Protein AF-A0A1S8TJK6-F1 (afdb_monomer_lite)

Structure (mmCIF, N/CA/C/O backbone):
data_AF-A0A1S8TJK6-F1
#
_entry.id   AF-A0A1S8TJK6-F1
#
loop_
_atom_site.group_PDB
_atom_site.id
_atom_site.type_symbol
_atom_site.label_atom_id
_atom_site.label_alt_id
_atom_site.label_comp_id
_atom_site.label_asym_id
_atom_site.label_entity_id
_atom_site.label_seq_id
_atom_site.pdbx_PDB_ins_code
_atom_site.Cartn_x
_atom_site.Cartn_y
_atom_site.Cartn_z
_atom_site.occupancy
_atom_site.B_iso_or_equiv
_atom_site.auth_seq_id
_atom_site.auth_comp_id
_atom_site.auth_asym_id
_atom_site.auth_atom_id
_atom_site.pdbx_PDB_model_num
ATOM 1 N N . MET A 1 1 ? -8.066 15.787 16.763 1.00 76.31 1 MET A N 1
ATOM 2 C CA . MET A 1 1 ? -7.009 15.097 15.984 1.00 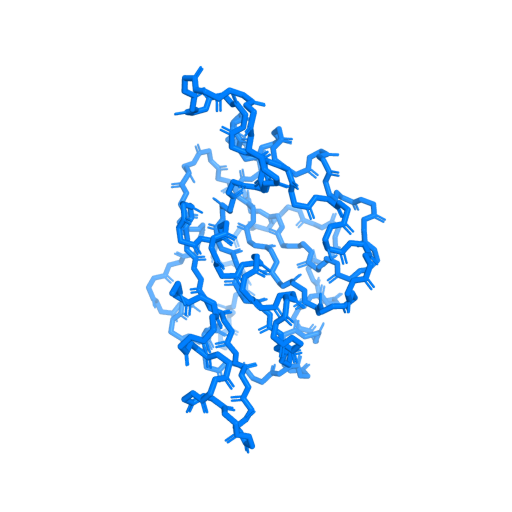76.31 1 MET A CA 1
ATOM 3 C C . MET A 1 1 ? -7.653 14.376 14.806 1.00 76.31 1 MET A C 1
ATOM 5 O O . MET A 1 1 ? -8.712 13.790 15.005 1.00 76.31 1 MET A O 1
ATOM 9 N N . ILE A 1 2 ? -7.039 14.413 13.617 1.00 88.25 2 ILE A N 1
ATOM 10 C CA . ILE A 1 2 ? -7.634 13.943 12.349 1.00 88.25 2 ILE A CA 1
ATOM 11 C C . ILE A 1 2 ? -8.166 12.500 12.397 1.00 88.25 2 ILE A C 1
ATOM 13 O O . ILE A 1 2 ? -9.262 12.249 11.921 1.00 88.25 2 ILE A O 1
ATOM 17 N N . LEU A 1 3 ? -7.467 11.569 13.057 1.00 89.62 3 LEU A N 1
ATOM 18 C CA . LEU A 1 3 ? -7.924 10.176 13.186 1.00 89.62 3 LEU A CA 1
ATOM 19 C C . LEU A 1 3 ? -9.251 10.043 13.944 1.00 89.62 3 LEU A C 1
ATOM 21 O O . LEU A 1 3 ? -10.089 9.234 13.563 1.00 89.62 3 LEU A O 1
ATOM 25 N N . LYS A 1 4 ? -9.451 10.839 15.005 1.00 92.88 4 LYS A N 1
ATOM 26 C CA . LYS A 1 4 ? -10.715 10.839 15.756 1.00 92.88 4 LYS A CA 1
ATOM 27 C C . LYS A 1 4 ? -11.848 11.361 14.876 1.00 92.88 4 LYS A C 1
ATOM 29 O O . LYS A 1 4 ? -12.896 10.742 14.834 1.00 92.88 4 LYS A O 1
ATOM 34 N N . PHE A 1 5 ? -11.600 12.453 14.154 1.00 95.75 5 PHE A N 1
ATOM 35 C CA . PHE A 1 5 ? -12.563 13.014 13.210 1.00 95.75 5 PHE A CA 1
ATOM 36 C C . PHE A 1 5 ? -12.949 11.991 12.134 1.00 95.75 5 PHE A C 1
ATOM 38 O O . PHE A 1 5 ? -14.119 11.660 12.010 1.00 95.75 5 PHE A O 1
ATOM 45 N N . LEU A 1 6 ? -11.968 11.397 11.445 1.00 95.88 6 LEU A N 1
ATOM 46 C CA . LEU A 1 6 ? -12.232 10.390 10.415 1.00 95.88 6 LEU A CA 1
ATOM 47 C C . LEU A 1 6 ? -13.004 9.186 10.962 1.00 95.88 6 LEU A C 1
ATOM 49 O O . LEU A 1 6 ? -13.908 8.705 10.292 1.00 95.88 6 LEU A O 1
ATOM 53 N N . LYS A 1 7 ? -12.690 8.714 12.175 1.00 95.06 7 LYS A N 1
ATOM 54 C CA . LYS A 1 7 ? -13.410 7.599 12.807 1.00 95.06 7 LYS A CA 1
ATOM 55 C C . LYS A 1 7 ? -14.896 7.903 13.027 1.00 95.06 7 LYS A C 1
ATOM 57 O O . LYS A 1 7 ? -15.713 7.009 12.839 1.00 95.06 7 LYS A O 1
ATOM 62 N N . GLU A 1 8 ? -15.234 9.126 13.432 1.00 96.75 8 GLU A N 1
ATOM 63 C CA . GLU A 1 8 ? -16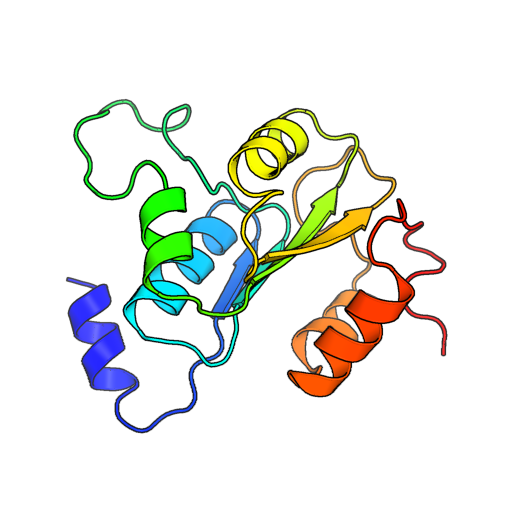.631 9.530 13.627 1.00 96.75 8 GLU A CA 1
ATOM 64 C C . GLU A 1 8 ? -17.351 9.734 12.286 1.00 96.75 8 GLU A C 1
ATOM 66 O O . GLU A 1 8 ? -18.414 9.159 12.073 1.00 96.75 8 GLU A O 1
ATOM 71 N N . GLU A 1 9 ? -16.743 10.460 11.344 1.00 97.00 9 GLU A N 1
ATOM 72 C CA . GLU A 1 9 ? -17.367 10.779 10.048 1.00 97.00 9 GLU A CA 1
ATOM 73 C C . GLU A 1 9 ? -17.553 9.558 9.138 1.00 97.00 9 GLU A C 1
ATOM 75 O O . GLU A 1 9 ? -18.427 9.536 8.277 1.00 97.00 9 GLU A O 1
ATOM 80 N N . THR A 1 10 ? -16.739 8.518 9.323 1.00 96.38 10 THR A N 1
ATOM 81 C CA . THR A 1 10 ? -16.827 7.270 8.546 1.00 96.38 10 THR A CA 1
ATOM 82 C C . THR A 1 10 ? -17.575 6.159 9.279 1.00 96.38 10 THR A C 1
ATOM 84 O O . THR A 1 10 ? -17.585 5.009 8.833 1.00 96.38 10 THR A O 1
ATOM 87 N N . LYS A 1 11 ? -18.249 6.477 10.391 1.00 95.75 11 LYS A N 1
ATOM 88 C CA . LYS A 1 11 ? -19.046 5.504 11.136 1.00 95.75 11 LYS A CA 1
ATOM 89 C C . LYS A 1 11 ? -20.106 4.873 10.226 1.00 95.75 11 LYS A C 1
ATOM 91 O O . LYS A 1 11 ? -20.887 5.572 9.591 1.00 95.75 11 LYS A O 1
ATOM 96 N N . ASN A 1 12 ? -20.143 3.539 10.203 1.00 95.06 12 ASN A N 1
ATOM 97 C CA . ASN A 1 12 ? -21.027 2.710 9.368 1.00 95.06 12 ASN A CA 1
ATOM 98 C C . ASN A 1 12 ? -20.767 2.772 7.851 1.00 95.06 12 ASN A C 1
ATOM 100 O O . ASN A 1 12 ? -21.544 2.200 7.086 1.00 95.06 12 ASN A O 1
ATOM 104 N N . TYR A 1 13 ? -19.678 3.400 7.407 1.00 97.00 13 TYR A N 1
ATOM 105 C CA . TYR A 1 13 ? -19.258 3.346 6.011 1.00 97.00 13 TYR A CA 1
ATOM 106 C C . TYR A 1 13 ? -18.284 2.199 5.765 1.00 97.00 13 TYR A C 1
ATOM 108 O O . TYR A 1 13 ? -17.502 1.802 6.630 1.00 97.00 13 TYR A O 1
ATOM 116 N N . LYS A 1 14 ? -18.292 1.708 4.526 1.00 96.06 14 LYS A N 1
ATOM 117 C CA . LYS A 1 14 ? -17.168 0.947 3.989 1.00 96.06 14 LYS A CA 1
ATOM 118 C C . LYS A 1 14 ? -16.056 1.924 3.641 1.00 96.06 14 LYS A C 1
ATOM 120 O O . LYS A 1 14 ? -16.271 2.866 2.881 1.00 96.06 14 LYS A O 1
ATOM 125 N N . ILE A 1 15 ? -14.882 1.703 4.214 1.00 97.62 15 ILE A N 1
ATOM 126 C CA . ILE A 1 15 ? -13.734 2.588 4.041 1.00 97.62 15 ILE A CA 1
ATOM 127 C C . ILE A 1 15 ? -12.772 1.926 3.064 1.00 97.62 15 ILE A C 1
ATOM 129 O O . ILE A 1 15 ? -12.325 0.807 3.296 1.00 97.62 15 ILE A O 1
ATOM 133 N N . ILE A 1 16 ? -12.425 2.635 1.997 1.00 98.12 16 ILE A N 1
ATOM 134 C CA . ILE A 1 16 ? -11.317 2.292 1.106 1.00 98.12 16 ILE A CA 1
ATOM 135 C C . ILE A 1 16 ? -10.354 3.470 1.157 1.00 98.12 16 ILE A C 1
ATOM 137 O O . ILE A 1 16 ? -10.766 4.618 0.983 1.00 98.12 16 ILE A O 1
ATOM 141 N N . CYS A 1 17 ? -9.077 3.203 1.416 1.00 98.25 17 CYS A N 1
ATOM 142 C CA . CYS A 1 17 ? -8.058 4.249 1.426 1.00 98.25 17 CYS A CA 1
ATOM 143 C C . CYS A 1 17 ? -7.175 4.138 0.188 1.00 98.25 17 CYS A C 1
ATOM 145 O O . CYS A 1 17 ? -6.797 3.047 -0.234 1.00 98.25 17 CYS A O 1
ATOM 147 N N . ILE A 1 18 ? -6.810 5.282 -0.376 1.00 98.31 18 ILE A N 1
ATOM 148 C CA . ILE A 1 18 ? -5.941 5.353 -1.542 1.00 98.31 18 ILE A CA 1
ATOM 149 C C . ILE A 1 18 ? -4.917 6.464 -1.367 1.00 98.31 18 ILE A C 1
ATOM 151 O O . ILE A 1 18 ? -5.238 7.537 -0.858 1.00 98.31 18 ILE A O 1
ATOM 155 N N . GLY A 1 19 ? -3.683 6.217 -1.792 1.00 97.88 19 GLY A N 1
ATOM 156 C CA . GLY A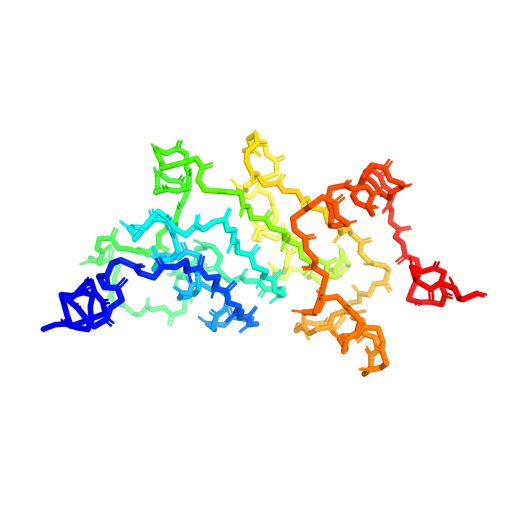 1 19 ? -2.645 7.232 -1.724 1.00 97.88 19 GLY A CA 1
ATOM 157 C C . GLY A 1 19 ? -1.398 6.886 -2.519 1.00 97.88 19 GLY A C 1
ATOM 158 O O . GLY A 1 19 ? -1.141 5.728 -2.842 1.00 97.88 19 GLY A O 1
ATOM 159 N N . SER A 1 20 ? -0.612 7.916 -2.820 1.00 97.62 20 SER A N 1
ATOM 160 C CA . SER A 1 20 ? 0.697 7.791 -3.458 1.00 97.62 20 SER A CA 1
ATOM 161 C C . SER A 1 20 ? 1.759 8.476 -2.607 1.00 97.62 20 SER A C 1
ATOM 163 O O . SER A 1 20 ? 1.465 9.529 -2.038 1.00 97.62 20 SER A O 1
ATOM 165 N N . SER A 1 21 ? 2.984 7.941 -2.548 1.00 96.19 21 SER A N 1
ATOM 166 C CA . SER A 1 21 ? 4.093 8.573 -1.811 1.00 96.19 21 SER A CA 1
ATOM 167 C C . SER A 1 21 ? 3.686 8.850 -0.351 1.00 96.19 21 SER A C 1
ATOM 169 O O . SER A 1 21 ? 3.195 7.938 0.327 1.00 96.19 21 SER A O 1
ATOM 171 N N . ALA A 1 22 ? 3.760 10.103 0.111 1.00 95.44 22 ALA A N 1
ATOM 172 C CA . ALA A 1 22 ? 3.360 10.482 1.474 1.00 95.44 22 ALA A CA 1
ATOM 173 C C . ALA A 1 22 ? 1.862 10.265 1.726 1.00 95.44 22 ALA A C 1
ATOM 175 O O . ALA A 1 22 ? 1.436 9.917 2.830 1.00 95.44 22 ALA A O 1
ATOM 176 N N . GLY A 1 23 ? 1.047 10.383 0.676 1.00 96.88 23 GLY A N 1
ATOM 177 C CA . GLY A 1 23 ? -0.357 9.995 0.724 1.00 96.88 23 GLY A CA 1
ATOM 178 C C . GLY A 1 23 ? -0.538 8.487 0.900 1.00 96.88 23 GLY A C 1
ATOM 179 O O . GLY A 1 23 ? -1.474 8.068 1.568 1.00 96.88 23 GLY A O 1
ATOM 180 N N . GLY A 1 24 ? 0.361 7.663 0.351 1.00 97.94 24 GLY A N 1
ATOM 181 C CA . GLY A 1 24 ? 0.352 6.207 0.519 1.00 97.94 24 GLY A CA 1
ATOM 182 C C . GLY A 1 24 ? 0.688 5.780 1.951 1.00 97.94 24 GLY A C 1
ATOM 183 O O . GLY A 1 24 ? 0.042 4.877 2.486 1.00 97.94 24 GLY A O 1
ATOM 184 N N . TYR A 1 25 ? 1.618 6.487 2.602 1.00 97.38 25 TYR A N 1
ATOM 185 C CA . TYR A 1 25 ? 1.861 6.365 4.044 1.00 97.38 25 TYR A CA 1
ATOM 186 C C . TYR A 1 25 ? 0.582 6.656 4.842 1.00 97.38 25 TYR A C 1
ATOM 188 O O . TYR A 1 25 ? 0.129 5.819 5.623 1.00 97.38 25 TYR A O 1
ATOM 196 N N . MET A 1 26 ? -0.062 7.803 4.594 1.00 96.88 26 MET A N 1
ATOM 197 C CA . MET A 1 26 ? -1.261 8.188 5.343 1.00 96.88 26 MET A CA 1
ATOM 198 C C . MET A 1 26 ? -2.444 7.248 5.074 1.00 96.88 26 MET A C 1
ATOM 200 O O . MET A 1 26 ? -3.138 6.856 6.010 1.00 96.88 26 MET A O 1
ATOM 204 N N . ALA A 1 27 ? -2.651 6.836 3.820 1.00 98.06 27 ALA A N 1
ATOM 205 C CA . ALA A 1 27 ? -3.680 5.870 3.442 1.00 98.06 27 ALA A CA 1
ATOM 206 C C . ALA A 1 27 ? -3.482 4.524 4.154 1.00 98.06 27 ALA A C 1
ATOM 208 O O . ALA A 1 27 ? -4.447 3.945 4.649 1.00 98.06 27 ALA A O 1
ATOM 209 N N . THR A 1 28 ? -2.235 4.061 4.265 1.00 98.12 28 THR A N 1
ATOM 210 C CA . THR A 1 28 ? -1.892 2.823 4.977 1.00 98.12 28 THR A CA 1
ATOM 211 C C . THR A 1 28 ? -2.123 2.957 6.480 1.00 98.12 28 THR A C 1
ATOM 213 O O . THR A 1 28 ? -2.778 2.103 7.078 1.00 98.12 28 THR A O 1
ATOM 216 N N . LEU A 1 29 ? -1.641 4.043 7.095 1.00 96.88 29 LEU A N 1
ATOM 217 C CA . LEU A 1 29 ? -1.799 4.308 8.526 1.00 96.88 29 LEU A CA 1
ATOM 218 C C . LEU A 1 29 ? -3.278 4.404 8.924 1.00 96.88 29 LEU A C 1
ATOM 220 O O . LEU A 1 29 ? -3.732 3.705 9.830 1.00 96.88 29 LEU A O 1
ATOM 224 N N . VAL A 1 30 ? -4.035 5.262 8.237 1.00 96.81 30 VAL A N 1
ATOM 225 C CA . VAL A 1 30 ? -5.461 5.474 8.509 1.00 96.81 30 VAL A CA 1
ATOM 226 C C . VAL A 1 30 ? -6.260 4.220 8.192 1.00 96.81 30 VAL A C 1
ATOM 228 O O . VAL A 1 30 ? -7.057 3.796 9.024 1.00 96.81 30 VAL A O 1
ATOM 231 N N . GLY A 1 31 ? -6.029 3.603 7.029 1.00 97.75 31 GLY A N 1
ATOM 232 C CA . GLY A 1 31 ? -6.747 2.402 6.611 1.00 97.75 31 GLY A CA 1
ATOM 233 C C . GLY A 1 31 ? -6.530 1.227 7.562 1.00 97.75 31 GLY A C 1
ATOM 234 O O . GLY A 1 31 ? -7.465 0.483 7.847 1.00 97.75 31 GLY A O 1
ATOM 235 N N . SER A 1 32 ? -5.332 1.099 8.133 1.00 96.81 32 SER A N 1
ATOM 236 C CA . SER A 1 32 ? -5.059 0.099 9.168 1.00 96.81 32 SER A CA 1
ATOM 237 C C . SER A 1 32 ? -5.810 0.407 10.467 1.00 96.81 32 SER A C 1
ATOM 239 O O . SER A 1 32 ? -6.493 -0.459 11.002 1.00 96.81 32 SER A O 1
ATOM 241 N N . ILE A 1 33 ? -5.749 1.650 10.960 1.00 95.25 33 ILE A N 1
ATOM 242 C CA . ILE A 1 33 ? -6.381 2.047 12.234 1.00 95.25 33 ILE A CA 1
ATOM 243 C C . ILE A 1 33 ? -7.914 1.996 12.167 1.00 95.25 33 ILE A C 1
ATOM 245 O O . ILE A 1 33 ? -8.564 1.610 13.139 1.00 95.25 33 ILE A O 1
ATOM 249 N N . LEU A 1 34 ? -8.499 2.406 11.040 1.00 96.19 34 LEU A N 1
ATOM 250 C CA . LEU A 1 34 ? -9.949 2.432 10.841 1.00 96.19 34 LEU A CA 1
ATOM 251 C C . LEU A 1 34 ? -10.515 1.097 10.347 1.00 96.19 34 LEU A C 1
ATOM 253 O O . LEU A 1 34 ? -11.725 1.004 10.166 1.00 96.19 34 LEU A O 1
ATOM 257 N N . LYS A 1 35 ? -9.670 0.072 10.155 1.00 96.06 35 LYS A N 1
ATOM 258 C CA . LYS A 1 35 ? -10.060 -1.229 9.588 1.00 96.06 35 LYS A CA 1
ATOM 259 C C . LYS A 1 35 ? -10.767 -1.072 8.237 1.00 96.06 35 LYS A C 1
ATOM 261 O O . LYS A 1 35 ? -11.866 -1.583 8.031 1.00 96.06 35 LYS A O 1
ATOM 266 N N . ALA A 1 36 ? -10.135 -0.322 7.336 1.00 97.75 36 ALA A N 1
ATOM 267 C CA . ALA A 1 36 ? -10.581 -0.196 5.957 1.00 97.75 36 ALA A CA 1
ATOM 268 C C . ALA A 1 36 ? -10.728 -1.573 5.297 1.00 97.75 36 ALA A C 1
ATOM 270 O O . ALA A 1 36 ? -10.012 -2.514 5.631 1.00 97.75 36 ALA A O 1
ATOM 271 N N . GLU A 1 37 ? -11.638 -1.674 4.332 1.00 97.19 37 GLU A N 1
ATOM 272 C CA . GLU A 1 37 ? -11.857 -2.892 3.553 1.00 97.19 37 GLU A CA 1
ATOM 273 C C . GLU A 1 37 ? -10.574 -3.282 2.808 1.00 97.19 37 GLU A C 1
ATOM 275 O O . GLU A 1 37 ? -10.172 -4.444 2.799 1.00 97.19 37 GLU A O 1
ATOM 280 N N . TYR A 1 38 ? -9.891 -2.287 2.234 1.00 98.56 38 TYR A N 1
ATOM 281 C CA . TYR A 1 38 ? -8.536 -2.406 1.708 1.00 98.56 38 TYR A CA 1
ATOM 282 C C . TYR A 1 38 ? -7.902 -1.029 1.477 1.00 98.56 38 TYR A C 1
ATOM 284 O O . TYR A 1 38 ? -8.565 0.014 1.492 1.00 98.56 38 TYR A O 1
ATOM 292 N N . VAL A 1 39 ? -6.591 -1.044 1.237 1.00 98.75 39 VAL A N 1
ATOM 293 C CA . VAL A 1 39 ? -5.787 0.119 0.857 1.00 98.75 39 VAL A CA 1
ATOM 294 C C . VAL A 1 39 ? -5.204 -0.092 -0.538 1.00 98.75 39 VAL A C 1
ATOM 296 O O . VAL A 1 39 ? -4.710 -1.175 -0.839 1.00 98.75 39 VAL A O 1
ATOM 299 N N . ILE A 1 40 ? -5.212 0.943 -1.377 1.00 98.69 40 ILE A N 1
ATOM 300 C CA . ILE A 1 40 ? -4.442 1.000 -2.627 1.00 98.69 40 ILE A CA 1
ATOM 301 C C . ILE A 1 40 ? -3.310 2.014 -2.440 1.00 98.69 40 ILE A C 1
ATOM 303 O O . ILE A 1 40 ? -3.556 3.209 -2.277 1.00 98.69 40 ILE A O 1
ATOM 307 N N . ALA A 1 41 ? -2.066 1.546 -2.463 1.00 98.50 41 ALA A N 1
ATOM 308 C CA . ALA A 1 41 ? -0.898 2.372 -2.191 1.00 98.50 41 ALA A CA 1
ATOM 309 C C . ALA A 1 41 ? 0.095 2.337 -3.360 1.00 98.50 41 ALA A C 1
ATOM 311 O O . ALA A 1 41 ? 0.607 1.279 -3.722 1.00 98.50 41 ALA A O 1
ATOM 312 N N . PHE A 1 42 ? 0.403 3.503 -3.927 1.00 98.25 42 PHE A N 1
ATOM 313 C CA . PHE A 1 42 ? 1.405 3.664 -4.984 1.00 98.25 42 PHE A CA 1
ATOM 314 C C . PHE A 1 42 ? 2.684 4.255 -4.396 1.00 98.25 42 PHE A C 1
ATOM 316 O O . PHE A 1 42 ? 2.647 5.351 -3.838 1.00 98.25 42 PHE A O 1
ATOM 323 N N . SER A 1 43 ? 3.810 3.547 -4.488 1.00 97.56 43 SER A N 1
ATOM 324 C CA . SER A 1 43 ? 5.083 4.026 -3.925 1.00 97.56 43 SER A CA 1
ATOM 325 C C . SER A 1 43 ? 4.987 4.609 -2.495 1.00 97.56 43 SER A C 1
ATOM 327 O O . SER A 1 43 ? 5.456 5.721 -2.259 1.00 97.56 43 SER A O 1
ATOM 329 N N . PRO A 1 44 ? 4.302 3.960 -1.534 1.00 97.69 44 PRO A N 1
ATOM 330 C CA . PRO A 1 44 ? 4.145 4.501 -0.189 1.00 97.69 44 PRO A CA 1
ATOM 331 C C . PRO A 1 44 ? 5.482 4.551 0.565 1.00 97.69 44 PRO A C 1
ATOM 333 O O . PRO A 1 44 ? 6.304 3.643 0.453 1.00 97.69 44 PRO A O 1
ATOM 336 N N . GLN A 1 45 ? 5.658 5.562 1.419 1.00 96.25 45 GLN A N 1
ATOM 337 C CA . GLN A 1 45 ? 6.723 5.550 2.427 1.00 96.25 45 GLN A CA 1
ATOM 338 C C . GLN A 1 45 ? 6.256 4.822 3.693 1.00 96.25 45 GLN A C 1
ATOM 340 O O . GLN A 1 45 ? 5.792 5.452 4.633 1.00 96.25 45 GLN A O 1
ATOM 345 N N . PHE A 1 46 ? 6.350 3.492 3.740 1.00 97.06 46 PHE A N 1
ATOM 346 C CA . PHE A 1 46 ? 6.004 2.713 4.939 1.00 97.06 46 PHE A CA 1
ATOM 347 C C . PHE A 1 46 ? 6.843 3.075 6.177 1.00 97.06 46 PHE A C 1
ATOM 349 O O . PHE A 1 46 ? 6.354 2.944 7.299 1.00 97.06 46 PHE A O 1
ATOM 356 N N . SER A 1 47 ? 8.073 3.552 5.982 1.00 95.50 47 SER A N 1
ATOM 357 C CA . SER A 1 47 ? 8.882 4.230 6.995 1.00 95.50 47 SER A CA 1
ATOM 358 C C . SER A 1 47 ? 9.211 5.642 6.530 1.00 95.50 47 SER A C 1
ATOM 360 O O . SER A 1 47 ? 9.718 5.844 5.422 1.00 95.50 47 SER A O 1
ATOM 362 N N . ILE A 1 48 ? 8.944 6.620 7.395 1.00 93.62 48 ILE A N 1
ATOM 363 C CA . ILE A 1 48 ? 9.259 8.033 7.167 1.00 93.62 48 ILE A CA 1
ATOM 364 C C . ILE A 1 48 ? 10.471 8.515 7.982 1.00 93.62 48 ILE A C 1
ATOM 366 O O . ILE A 1 48 ? 10.750 9.713 8.030 1.00 93.62 48 ILE A O 1
ATOM 370 N N . SER A 1 49 ? 11.210 7.601 8.617 1.00 90.44 49 SER A N 1
ATOM 371 C CA . SER A 1 49 ? 12.327 7.907 9.528 1.00 90.44 49 SER A CA 1
ATOM 372 C C . SER A 1 49 ? 13.433 8.777 8.912 1.00 90.44 49 SER A C 1
ATOM 374 O O . SER A 1 49 ? 14.078 9.544 9.628 1.00 90.44 49 SER A O 1
ATOM 376 N N . ASN A 1 50 ? 13.614 8.699 7.591 1.00 86.44 50 ASN A N 1
ATOM 377 C CA . ASN A 1 50 ? 14.603 9.476 6.839 1.00 86.44 50 ASN A CA 1
ATOM 378 C C . ASN A 1 50 ? 14.103 10.855 6.373 1.00 86.44 50 ASN A C 1
ATOM 380 O O . ASN A 1 50 ? 14.908 11.654 5.905 1.00 86.44 50 ASN A O 1
ATOM 384 N N . TYR A 1 51 ? 12.805 11.155 6.499 1.00 85.62 51 TYR A N 1
ATOM 385 C CA . TYR A 1 51 ? 12.213 12.424 6.036 1.00 85.62 51 TYR A CA 1
ATOM 386 C C . TYR A 1 51 ? 11.865 13.372 7.182 1.00 85.62 51 TYR A C 1
ATOM 388 O O . TYR A 1 51 ? 11.470 14.512 6.942 1.00 85.62 51 TYR A O 1
ATOM 396 N N . VAL A 1 52 ? 11.974 12.912 8.430 1.00 84.88 52 VAL A N 1
ATOM 397 C CA . VAL A 1 52 ? 11.600 13.699 9.604 1.00 84.88 52 VAL A CA 1
ATOM 398 C C . VAL A 1 52 ? 12.798 13.967 10.502 1.00 84.88 52 VAL A C 1
ATOM 400 O O . VAL A 1 52 ? 13.565 13.073 10.851 1.00 84.88 52 VAL A O 1
ATOM 403 N N . PHE A 1 53 ? 12.927 15.224 10.923 1.00 77.31 53 PHE A N 1
ATOM 404 C CA . PHE A 1 53 ? 13.989 15.658 11.832 1.00 77.31 53 PHE A CA 1
ATOM 405 C C . PHE A 1 53 ? 13.784 15.137 13.259 1.00 77.31 53 PHE A C 1
ATOM 407 O O . PHE A 1 53 ? 14.747 14.819 13.951 1.00 77.31 53 PHE A O 1
ATOM 414 N N . LYS A 1 54 ? 12.525 15.016 13.704 1.00 77.50 54 LYS A N 1
ATOM 415 C CA . LYS A 1 54 ? 12.183 14.499 15.032 1.00 77.50 54 LYS A CA 1
ATOM 416 C C . LYS A 1 54 ? 11.841 13.015 14.947 1.00 77.50 54 LYS A C 1
ATOM 418 O O . LYS A 1 54 ? 10.776 12.650 14.459 1.00 77.50 54 LYS A O 1
ATOM 423 N N . LYS A 1 55 ? 12.728 12.171 15.476 1.00 74.00 55 LYS A N 1
ATOM 424 C CA . LYS A 1 55 ? 12.587 10.704 15.472 1.00 74.00 55 LYS A CA 1
ATOM 425 C C . LYS A 1 55 ? 11.778 10.140 16.655 1.00 74.00 55 LYS A C 1
ATOM 427 O O . LYS A 1 55 ? 11.716 8.935 16.852 1.00 74.00 55 LYS A O 1
ATOM 432 N N . GLU A 1 56 ? 11.109 10.992 17.422 1.00 70.81 56 GLU A N 1
ATOM 433 C CA . GLU A 1 56 ? 10.285 10.598 18.574 1.00 70.81 56 GLU A CA 1
ATOM 434 C C . GLU A 1 56 ? 8.789 10.631 18.227 1.00 70.81 56 GLU A C 1
ATOM 436 O O . GLU A 1 56 ? 7.989 11.275 18.907 1.00 70.81 56 GLU A O 1
ATOM 441 N N . THR A 1 57 ? 8.388 10.006 17.117 1.00 77.38 57 THR A N 1
ATOM 442 C CA . THR A 1 57 ? 6.966 9.932 16.745 1.00 77.38 57 THR A CA 1
ATOM 443 C C . THR A 1 57 ? 6.500 8.486 16.729 1.00 77.38 57 THR A C 1
ATOM 445 O O . THR A 1 57 ? 7.197 7.596 16.252 1.00 77.38 57 THR A O 1
ATOM 448 N N . LYS A 1 58 ? 5.285 8.250 17.230 1.00 82.88 58 LYS A N 1
ATOM 449 C CA . LYS A 1 58 ? 4.679 6.914 17.313 1.00 82.88 58 LYS A CA 1
ATOM 450 C C . LYS A 1 58 ? 4.516 6.227 15.947 1.00 82.88 58 LYS A C 1
ATOM 452 O O . LYS A 1 58 ? 4.382 5.012 15.900 1.00 82.88 58 LYS A O 1
ATOM 457 N N . TYR A 1 59 ? 4.473 6.994 14.859 1.00 89.12 59 TYR A N 1
ATOM 458 C CA . TYR A 1 59 ? 4.081 6.508 13.535 1.00 89.12 59 TYR A CA 1
ATOM 459 C C . TYR A 1 59 ? 5.219 6.567 12.510 1.00 89.12 59 TYR A C 1
ATOM 461 O O . TYR A 1 59 ? 4.959 6.583 11.318 1.00 89.12 59 TYR A O 1
ATOM 469 N N . LEU A 1 60 ? 6.483 6.597 12.942 1.00 92.38 60 LEU A N 1
ATOM 470 C CA . LEU A 1 60 ? 7.610 6.636 12.000 1.00 92.38 60 LEU A CA 1
ATOM 471 C C . LEU A 1 60 ? 7.644 5.449 11.048 1.00 92.38 60 LEU A C 1
ATOM 473 O O . LEU A 1 60 ? 7.961 5.629 9.877 1.00 92.38 60 LEU A O 1
ATOM 477 N N . GLU A 1 61 ? 7.328 4.264 11.559 1.00 93.62 61 GLU A N 1
ATOM 478 C CA . GLU A 1 61 ? 7.317 3.024 10.798 1.00 93.62 61 GLU A CA 1
ATOM 479 C C . GLU A 1 61 ? 5.955 2.365 10.945 1.00 93.62 61 GLU A C 1
ATOM 481 O O . GLU A 1 61 ? 5.411 2.253 12.046 1.00 93.62 61 GLU A O 1
ATOM 486 N N . LEU A 1 62 ? 5.383 1.943 9.822 1.00 95.69 62 LEU A N 1
ATOM 487 C CA . LEU A 1 62 ? 4.045 1.366 9.798 1.00 95.69 62 LEU A CA 1
ATOM 488 C C . LEU A 1 62 ? 4.036 -0.157 9.931 1.00 95.69 62 LEU A C 1
ATOM 490 O O . LEU A 1 62 ? 2.950 -0.719 10.026 1.00 95.69 62 LEU A O 1
ATOM 494 N N . ILE A 1 63 ? 5.194 -0.824 9.973 1.00 94.69 63 ILE A N 1
ATOM 495 C CA . ILE A 1 63 ? 5.286 -2.292 9.955 1.00 94.69 63 ILE A CA 1
ATOM 496 C C . ILE A 1 63 ? 4.456 -2.942 11.072 1.00 94.69 63 ILE A C 1
ATOM 498 O O . ILE A 1 63 ? 3.562 -3.736 10.791 1.00 94.69 63 ILE A O 1
ATOM 502 N N . ASP A 1 64 ? 4.619 -2.488 12.316 1.00 93.88 64 ASP A N 1
ATOM 503 C CA . ASP A 1 64 ? 3.856 -2.987 13.465 1.00 93.88 64 ASP A CA 1
ATOM 504 C C . ASP A 1 64 ? 2.348 -2.761 13.319 1.00 93.88 64 ASP A C 1
ATOM 506 O O . ASP A 1 64 ? 1.533 -3.544 13.808 1.00 93.88 64 ASP A O 1
ATOM 510 N N . ILE A 1 65 ? 1.956 -1.657 12.684 1.00 95.12 65 ILE A N 1
ATOM 511 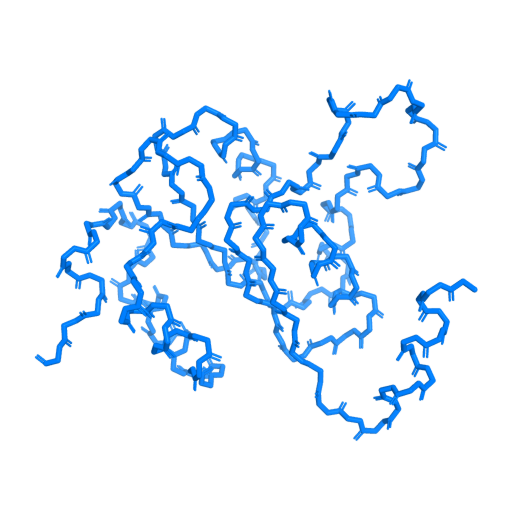C CA . ILE A 1 65 ? 0.551 -1.293 12.489 1.00 95.12 65 ILE A CA 1
ATOM 512 C C . ILE A 1 65 ? -0.069 -2.168 11.403 1.00 95.12 65 ILE A C 1
ATOM 514 O O . ILE A 1 65 ? -1.186 -2.656 11.588 1.00 95.12 65 ILE A O 1
ATOM 518 N N . ILE A 1 66 ? 0.659 -2.380 10.307 1.00 96.56 66 ILE A N 1
ATOM 519 C CA . ILE A 1 66 ? 0.273 -3.249 9.195 1.00 96.56 66 ILE A CA 1
ATOM 520 C C . ILE A 1 66 ? 0.100 -4.681 9.704 1.00 96.56 66 ILE A C 1
ATOM 522 O O . ILE A 1 66 ? -0.960 -5.273 9.489 1.00 96.56 66 ILE A O 1
ATOM 526 N N . HIS A 1 67 ? 1.090 -5.180 10.447 1.00 94.81 67 HIS A N 1
ATOM 527 C CA . HIS A 1 67 ? 1.109 -6.528 11.001 1.00 94.81 67 HIS A CA 1
ATOM 528 C C . HIS A 1 67 ? -0.068 -6.783 11.957 1.00 94.81 67 HIS A C 1
ATOM 530 O O . HIS A 1 67 ? -0.757 -7.795 11.861 1.00 94.81 67 HIS A O 1
ATOM 536 N N . LYS A 1 68 ? -0.352 -5.840 12.869 1.00 94.62 68 LYS A N 1
ATOM 537 C CA . LYS A 1 68 ? -1.391 -6.013 13.903 1.00 94.62 68 LYS A CA 1
ATOM 538 C C . LYS A 1 68 ? -2.824 -5.888 13.383 1.00 94.62 68 LYS A C 1
ATOM 540 O O . LYS A 1 68 ? -3.717 -6.510 13.950 1.00 94.62 68 LYS A O 1
ATOM 545 N N . ASN A 1 69 ? -3.076 -5.047 12.376 1.00 94.06 69 ASN A N 1
ATOM 546 C CA . ASN A 1 69 ? -4.449 -4.754 11.934 1.00 94.06 69 ASN A CA 1
ATOM 547 C C . ASN A 1 69 ? -4.920 -5.633 10.771 1.00 94.06 69 ASN A C 1
ATOM 549 O O . ASN A 1 69 ? -6.126 -5.765 10.585 1.00 94.06 69 ASN A O 1
ATOM 553 N N . LEU A 1 70 ? -3.999 -6.231 10.005 1.00 93.81 70 LEU A N 1
ATOM 554 C CA . LEU A 1 70 ? -4.289 -7.162 8.905 1.00 93.81 70 LEU A CA 1
ATOM 555 C C . LEU A 1 70 ? -5.178 -6.608 7.770 1.00 93.81 70 LEU A C 1
ATOM 557 O O . LEU A 1 70 ? -5.610 -7.369 6.902 1.00 93.81 70 LEU A O 1
ATOM 561 N N . THR A 1 71 ? -5.411 -5.290 7.707 1.00 97.81 71 THR A N 1
ATOM 562 C CA . THR A 1 71 ? -6.030 -4.636 6.543 1.00 97.81 71 THR A CA 1
ATOM 563 C C . THR A 1 71 ? -5.232 -4.978 5.285 1.00 97.81 71 THR A C 1
ATOM 565 O O . THR A 1 71 ? -4.007 -4.849 5.277 1.00 97.81 71 THR A O 1
ATOM 568 N N . THR A 1 72 ? -5.906 -5.411 4.215 1.00 98.50 72 THR A N 1
ATOM 569 C CA . THR A 1 72 ? -5.221 -5.755 2.959 1.00 98.50 72 THR A CA 1
ATOM 570 C C . THR A 1 72 ? -4.708 -4.495 2.267 1.00 98.50 72 THR A C 1
ATOM 572 O O . THR A 1 72 ? -5.465 -3.547 2.056 1.00 98.50 72 THR A O 1
ATOM 575 N N . ILE A 1 73 ? -3.436 -4.495 1.872 1.00 98.69 73 ILE A N 1
ATOM 576 C CA . ILE A 1 73 ? -2.784 -3.381 1.178 1.00 98.69 73 ILE A CA 1
ATOM 577 C C . ILE A 1 73 ? -2.350 -3.852 -0.206 1.00 98.69 73 ILE A C 1
ATOM 579 O O . ILE A 1 73 ? -1.487 -4.714 -0.331 1.00 98.69 73 ILE A O 1
ATOM 583 N N . PHE A 1 74 ? -2.914 -3.264 -1.254 1.00 98.62 74 PHE A N 1
ATOM 584 C CA . PHE A 1 74 ? -2.453 -3.437 -2.627 1.00 98.62 74 PHE A CA 1
ATOM 585 C C . PHE A 1 74 ? -1.347 -2.422 -2.908 1.00 98.62 74 PHE A C 1
ATOM 587 O O . PHE A 1 74 ? -1.613 -1.231 -3.087 1.00 98.62 74 PHE A O 1
ATOM 594 N N . TYR A 1 75 ? -0.103 -2.896 -2.910 1.00 98.31 75 TYR A N 1
ATOM 595 C CA . TYR A 1 75 ? 1.090 -2.065 -3.040 1.00 98.31 75 TYR A CA 1
ATOM 596 C C . TYR A 1 75 ? 1.627 -2.103 -4.472 1.00 98.31 75 TYR A C 1
ATOM 598 O O . TYR A 1 75 ? 2.040 -3.145 -4.962 1.00 98.31 75 TYR A O 1
ATOM 606 N N . PHE A 1 76 ? 1.667 -0.952 -5.134 1.00 97.69 76 PHE A N 1
ATOM 607 C CA . PHE A 1 76 ? 2.217 -0.774 -6.472 1.00 97.69 76 PHE A CA 1
ATOM 608 C C . PHE A 1 76 ? 3.629 -0.178 -6.376 1.00 97.69 76 PHE A C 1
ATOM 610 O O . PHE A 1 76 ? 3.789 1.005 -6.070 1.00 97.69 76 PHE A O 1
ATOM 617 N N . CYS A 1 77 ? 4.642 -1.006 -6.636 1.00 97.25 77 CYS A N 1
ATOM 618 C CA . CYS A 1 77 ? 6.062 -0.720 -6.437 1.00 97.25 77 CYS A CA 1
ATOM 619 C C . CYS A 1 77 ? 6.812 -0.546 -7.774 1.00 97.25 77 CYS A C 1
ATOM 621 O O . CYS A 1 77 ? 6.894 -1.509 -8.541 1.00 97.25 77 CYS A O 1
ATOM 623 N N . PRO A 1 78 ? 7.404 0.623 -8.082 1.00 96.31 78 PRO A N 1
ATOM 624 C CA . PRO A 1 78 ? 8.404 0.752 -9.142 1.00 96.31 78 PRO A CA 1
ATOM 625 C C . PRO A 1 78 ? 9.724 0.112 -8.684 1.00 96.31 78 PRO A C 1
ATOM 627 O O . PRO A 1 78 ? 10.511 0.704 -7.950 1.00 96.31 78 PRO A O 1
ATOM 630 N N . PHE A 1 79 ? 9.963 -1.125 -9.115 1.00 95.31 79 PHE A N 1
ATOM 631 C CA . PHE A 1 79 ? 10.941 -2.023 -8.500 1.00 95.31 79 PHE A CA 1
ATOM 632 C C . PHE A 1 79 ? 12.401 -1.583 -8.653 1.00 95.31 79 PHE A C 1
ATOM 634 O O . PHE A 1 79 ? 13.245 -2.022 -7.881 1.00 95.31 79 PHE A O 1
ATOM 641 N N . TYR A 1 80 ? 12.723 -0.725 -9.622 1.00 95.69 80 TYR A N 1
ATOM 642 C CA . TYR A 1 80 ? 14.091 -0.246 -9.848 1.00 95.69 80 TYR A CA 1
ATOM 643 C C . TYR A 1 80 ? 14.373 1.120 -9.216 1.00 95.69 80 TYR A C 1
ATOM 645 O O . TYR A 1 80 ? 15.474 1.648 -9.366 1.00 95.69 80 TYR A O 1
ATOM 653 N N . ASN A 1 81 ? 13.406 1.718 -8.517 1.00 96.56 81 ASN A N 1
ATOM 654 C CA . ASN A 1 81 ? 13.660 2.920 -7.736 1.00 96.56 81 ASN A CA 1
ATOM 655 C C . ASN A 1 81 ? 14.253 2.548 -6.363 1.00 96.56 81 ASN A C 1
ATOM 657 O O . ASN A 1 81 ? 13.698 1.715 -5.651 1.00 96.56 81 ASN A O 1
ATOM 661 N N . LEU A 1 82 ? 15.374 3.168 -5.980 1.00 96.12 82 LEU A N 1
ATOM 662 C CA . LEU A 1 82 ? 16.090 2.832 -4.742 1.00 96.12 82 LEU A CA 1
ATOM 663 C C . LEU A 1 82 ? 15.264 3.102 -3.473 1.00 96.12 82 LEU A C 1
ATOM 665 O O . LEU A 1 82 ? 15.300 2.309 -2.533 1.00 96.12 82 LEU A O 1
ATOM 669 N N . GLU A 1 83 ? 14.521 4.208 -3.441 1.00 94.50 83 GLU A N 1
ATOM 670 C CA . GLU A 1 83 ? 13.655 4.564 -2.315 1.00 94.50 83 GLU A CA 1
ATOM 671 C C . GLU A 1 83 ? 12.535 3.531 -2.169 1.00 94.50 83 GLU A C 1
ATOM 673 O O . GLU A 1 83 ? 12.357 2.960 -1.095 1.00 94.50 83 GLU A O 1
ATOM 678 N N . ASP A 1 84 ? 11.852 3.207 -3.268 1.00 97.06 84 ASP A N 1
ATOM 679 C CA . ASP A 1 84 ? 10.798 2.194 -3.281 1.00 97.06 84 ASP A CA 1
ATOM 680 C C . ASP A 1 84 ? 11.309 0.791 -2.927 1.00 97.06 84 ASP A C 1
ATOM 682 O O . ASP A 1 84 ? 10.630 0.065 -2.206 1.00 97.06 84 ASP A O 1
ATOM 686 N N . GLN A 1 85 ? 12.518 0.407 -3.352 1.00 96.88 85 GLN A N 1
ATOM 687 C CA . GLN A 1 85 ? 13.137 -0.856 -2.931 1.00 96.88 85 GLN A CA 1
ATOM 688 C C . GLN A 1 85 ? 13.360 -0.913 -1.421 1.00 96.88 85 GLN A C 1
ATOM 690 O O . GLN A 1 85 ? 13.138 -1.957 -0.805 1.00 96.88 85 GLN A O 1
ATOM 695 N N . ASN A 1 86 ? 13.805 0.190 -0.817 1.00 96.50 86 ASN A N 1
ATOM 696 C CA . ASN A 1 86 ? 14.005 0.255 0.625 1.00 96.50 86 ASN A CA 1
ATOM 697 C C . ASN A 1 86 ? 12.669 0.119 1.364 1.00 96.50 86 ASN A C 1
ATOM 699 O O . ASN A 1 86 ? 12.585 -0.665 2.304 1.00 96.50 86 ASN A O 1
ATOM 703 N N . GLN A 1 87 ? 11.615 0.791 0.892 1.00 97.12 87 GLN A N 1
ATOM 704 C CA . GLN A 1 87 ? 10.265 0.658 1.453 1.00 97.12 87 GLN A CA 1
ATOM 705 C C . GLN A 1 87 ? 9.696 -0.759 1.263 1.00 97.12 87 GLN A C 1
ATOM 707 O O . GLN A 1 87 ? 9.116 -1.321 2.188 1.00 97.12 87 GLN A O 1
ATOM 712 N N . TYR A 1 88 ? 9.914 -1.377 0.099 1.00 96.94 88 TYR A N 1
ATOM 713 C CA . TYR A 1 88 ? 9.505 -2.752 -0.192 1.00 96.94 88 TYR A CA 1
ATOM 714 C C . TYR A 1 88 ? 10.166 -3.770 0.744 1.00 96.94 88 TYR A C 1
ATOM 716 O O . TYR A 1 88 ? 9.478 -4.625 1.298 1.00 96.94 88 TYR A O 1
ATOM 724 N N . LYS A 1 89 ? 11.481 -3.660 0.978 1.00 96.94 89 LYS A N 1
ATOM 725 C CA . LYS A 1 89 ? 12.224 -4.578 1.861 1.00 96.94 89 LYS A CA 1
ATOM 726 C C . LYS A 1 89 ? 11.657 -4.631 3.279 1.00 96.94 89 LYS A C 1
ATOM 728 O O . LYS A 1 89 ? 11.724 -5.691 3.894 1.00 96.94 89 LYS A O 1
ATOM 733 N N . LEU A 1 90 ? 11.101 -3.521 3.770 1.00 95.88 90 LEU A N 1
ATOM 734 C CA . LEU A 1 90 ? 10.505 -3.443 5.105 1.00 95.88 90 LEU A CA 1
ATOM 735 C C . LEU A 1 90 ? 9.249 -4.308 5.236 1.00 95.88 90 LEU A C 1
ATOM 737 O O . LEU A 1 90 ? 9.022 -4.863 6.300 1.00 95.88 90 LEU A O 1
ATOM 741 N N . ILE A 1 91 ? 8.436 -4.427 4.181 1.00 96.00 91 ILE A N 1
ATOM 742 C CA . ILE A 1 91 ? 7.089 -5.016 4.284 1.00 96.00 91 ILE A CA 1
ATOM 743 C C . ILE A 1 91 ? 6.855 -6.241 3.397 1.00 96.00 91 ILE A C 1
ATOM 745 O O . ILE A 1 91 ? 5.767 -6.807 3.419 1.00 96.00 91 ILE A O 1
ATOM 749 N N . GLN A 1 92 ? 7.840 -6.666 2.600 1.00 94.31 92 GLN A N 1
ATOM 750 C CA . GLN A 1 92 ? 7.672 -7.736 1.602 1.00 94.31 92 GLN A CA 1
ATOM 751 C C . GLN A 1 92 ? 7.214 -9.084 2.184 1.00 94.31 92 GLN A C 1
ATOM 753 O O . GLN A 1 92 ? 6.673 -9.907 1.451 1.00 94.31 92 GLN A O 1
ATOM 758 N N . ASN A 1 93 ? 7.418 -9.300 3.486 1.00 94.06 93 ASN A N 1
ATOM 759 C CA . ASN A 1 93 ? 7.034 -10.524 4.190 1.00 94.06 93 ASN A CA 1
ATOM 760 C C . ASN A 1 93 ? 5.658 -10.425 4.877 1.00 94.06 93 ASN A C 1
ATOM 762 O O . ASN A 1 93 ? 5.190 -11.413 5.440 1.00 94.06 93 ASN A O 1
ATOM 766 N N . GLU A 1 94 ? 4.998 -9.263 4.843 1.00 96.25 94 GLU A N 1
ATOM 767 C CA . GLU A 1 94 ? 3.693 -9.073 5.479 1.00 96.25 94 GLU A CA 1
ATOM 768 C C . GLU A 1 94 ? 2.578 -9.744 4.669 1.00 96.25 94 GLU A C 1
ATOM 770 O O . GLU A 1 94 ? 2.336 -9.423 3.502 1.00 96.25 94 GLU A O 1
ATOM 775 N N . ILE A 1 95 ? 1.842 -10.661 5.304 1.00 95.38 95 ILE A N 1
ATOM 776 C CA . ILE A 1 95 ? 0.868 -11.527 4.616 1.00 95.38 95 ILE A CA 1
ATOM 777 C C . ILE A 1 95 ? -0.275 -10.732 3.970 1.00 95.38 95 ILE A C 1
ATOM 779 O O . ILE A 1 95 ? -0.869 -11.155 2.970 1.00 95.38 95 ILE A O 1
ATOM 783 N N . ASN A 1 96 ? -0.617 -9.592 4.573 1.00 97.50 96 ASN A N 1
ATOM 784 C CA . ASN A 1 96 ? -1.694 -8.702 4.159 1.00 97.50 96 ASN A CA 1
ATOM 785 C C . ASN A 1 96 ? -1.242 -7.666 3.121 1.00 97.50 96 ASN A C 1
ATOM 787 O O . ASN A 1 96 ? -2.083 -6.909 2.638 1.00 97.50 96 ASN A O 1
ATOM 791 N N . VAL A 1 97 ? 0.031 -7.659 2.712 1.00 98.12 97 VAL A N 1
ATOM 792 C CA . VAL A 1 97 ? 0.520 -6.795 1.632 1.00 98.12 97 VAL A CA 1
ATOM 793 C C . VAL A 1 97 ? 0.593 -7.578 0.321 1.00 98.12 97 VAL A C 1
ATOM 795 O O . VAL A 1 97 ? 1.266 -8.597 0.192 1.00 98.12 97 VAL A O 1
ATOM 798 N N . LYS A 1 98 ? -0.154 -7.108 -0.676 1.00 98.06 98 LYS A N 1
ATOM 799 C CA . LYS A 1 98 ? -0.266 -7.680 -2.019 1.00 98.06 98 LYS A CA 1
ATOM 800 C C . LYS A 1 98 ? 0.506 -6.793 -2.985 1.00 98.06 98 LYS A C 1
ATOM 802 O O . LYS A 1 98 ? -0.016 -5.788 -3.470 1.00 98.06 98 LYS A O 1
ATOM 807 N N . THR A 1 99 ? 1.770 -7.140 -3.209 1.00 97.62 99 THR A N 1
ATOM 808 C CA . THR A 1 99 ? 2.699 -6.306 -3.976 1.00 97.62 99 THR A CA 1
ATOM 809 C C . THR A 1 99 ? 2.630 -6.591 -5.474 1.00 97.62 99 THR A C 1
ATOM 811 O O . THR A 1 99 ? 2.750 -7.729 -5.923 1.00 97.62 99 THR A O 1
ATOM 814 N N . PHE A 1 100 ? 2.518 -5.521 -6.251 1.00 97.12 100 PHE A N 1
ATOM 815 C CA . PHE A 1 100 ? 2.714 -5.465 -7.690 1.00 97.12 100 PHE A CA 1
ATOM 816 C C . PHE A 1 100 ? 4.039 -4.763 -7.971 1.00 97.12 100 PHE A C 1
ATOM 818 O O . PHE A 1 100 ? 4.181 -3.573 -7.685 1.00 97.12 100 PHE A O 1
ATOM 825 N N . THR A 1 101 ? 5.011 -5.479 -8.528 1.00 96.56 101 THR A N 1
ATOM 826 C CA . THR A 1 101 ? 6.296 -4.895 -8.919 1.00 96.56 101 THR A CA 1
ATOM 827 C C . THR A 1 101 ? 6.265 -4.486 -10.386 1.00 96.56 101 THR A C 1
ATOM 829 O O . THR A 1 101 ? 5.782 -5.218 -11.249 1.00 96.56 101 THR A O 1
ATOM 832 N N . PHE A 1 102 ? 6.773 -3.292 -10.677 1.00 96.31 102 PHE A N 1
ATOM 833 C CA . PHE A 1 102 ? 6.797 -2.711 -12.014 1.00 96.31 102 PHE A CA 1
ATOM 834 C C . PHE A 1 102 ? 8.222 -2.447 -12.470 1.00 96.31 102 PHE A C 1
ATOM 836 O O . PHE A 1 102 ? 9.032 -1.924 -11.704 1.00 96.31 102 PHE A O 1
ATOM 843 N N . ASP A 1 103 ? 8.485 -2.726 -13.743 1.00 94.94 103 ASP A N 1
ATOM 844 C CA . ASP A 1 103 ? 9.707 -2.312 -14.431 1.00 94.94 103 ASP A CA 1
ATOM 845 C C . ASP A 1 103 ? 9.713 -0.781 -14.602 1.00 94.94 103 ASP A C 1
ATOM 847 O O . ASP A 1 103 ? 9.186 -0.213 -15.564 1.00 94.94 103 ASP A O 1
ATOM 851 N N . SER A 1 104 ? 10.178 -0.086 -13.566 1.00 93.69 104 SER A N 1
ATOM 852 C CA . SER A 1 104 ? 10.208 1.371 -13.489 1.00 93.69 104 SER A CA 1
ATOM 853 C C . SER A 1 104 ? 11.216 1.812 -12.434 1.00 93.69 104 SER A C 1
ATOM 855 O O . SER A 1 104 ? 11.228 1.281 -11.326 1.00 93.69 104 SER A O 1
ATOM 857 N N . ASN A 1 105 ? 12.007 2.837 -12.754 1.00 94.88 105 ASN A N 1
ATOM 858 C CA . ASN A 1 105 ? 12.877 3.543 -11.806 1.00 94.88 105 ASN A CA 1
ATOM 859 C C . ASN A 1 105 ? 12.275 4.874 -11.310 1.00 94.88 105 ASN A C 1
ATOM 861 O O . ASN A 1 105 ? 12.886 5.583 -10.510 1.00 94.88 105 ASN A O 1
ATOM 865 N N . LYS A 1 106 ? 11.078 5.229 -11.791 1.00 93.50 106 LYS A N 1
ATOM 866 C CA . LYS A 1 106 ? 10.379 6.466 -11.428 1.00 93.50 106 LYS A CA 1
ATOM 867 C C . LYS A 1 106 ? 9.489 6.229 -10.211 1.00 93.50 106 LYS A C 1
ATOM 869 O O . LYS A 1 106 ? 8.564 5.421 -10.307 1.00 93.50 106 LYS A O 1
ATOM 874 N N . HIS A 1 107 ? 9.766 6.955 -9.129 1.00 93.50 107 HIS A N 1
ATOM 875 C CA . HIS A 1 107 ? 8.932 7.013 -7.927 1.00 93.50 107 HIS A CA 1
ATOM 876 C C . HIS A 1 107 ? 7.537 7.581 -8.240 1.00 93.50 107 HIS A C 1
ATOM 878 O O . HIS A 1 107 ? 7.384 8.415 -9.139 1.00 93.50 107 HIS A O 1
ATOM 884 N N . GLY A 1 108 ? 6.526 7.156 -7.479 1.00 91.69 108 GLY A N 1
ATOM 885 C CA . GLY A 1 108 ? 5.151 7.645 -7.579 1.00 91.69 108 GLY A CA 1
ATOM 886 C C . GLY A 1 108 ? 4.206 6.599 -8.162 1.00 91.69 108 GLY A C 1
ATOM 887 O O . GLY A 1 108 ? 4.173 5.462 -7.712 1.00 91.69 108 GLY A O 1
ATOM 888 N N . ILE A 1 109 ? 3.393 6.969 -9.153 1.00 88.56 109 ILE A N 1
ATOM 889 C CA . ILE A 1 109 ? 2.415 6.045 -9.744 1.00 88.56 109 ILE A CA 1
ATOM 890 C C . ILE A 1 109 ? 3.088 5.265 -10.886 1.00 88.56 109 ILE A C 1
ATOM 892 O O . ILE A 1 109 ? 3.398 5.849 -11.931 1.00 88.56 109 ILE A O 1
ATOM 896 N N . PRO A 1 110 ? 3.312 3.942 -10.746 1.00 87.62 110 PRO A N 1
ATOM 897 C CA . PRO A 1 110 ? 4.053 3.170 -11.732 1.00 87.62 110 PRO A CA 1
ATOM 898 C C . PRO A 1 110 ? 3.192 2.730 -12.923 1.00 87.62 110 PRO A C 1
ATOM 900 O O . PRO A 1 110 ? 3.731 2.133 -13.843 1.00 87.62 110 PRO A O 1
ATOM 903 N N . ILE A 1 111 ? 1.898 3.050 -12.965 1.00 91.38 111 ILE A N 1
ATOM 904 C CA . ILE A 1 111 ? 0.964 2.695 -14.049 1.00 91.38 111 ILE A CA 1
ATOM 905 C C . ILE A 1 111 ? 0.513 3.929 -14.841 1.00 91.38 111 ILE A C 1
ATOM 907 O O . ILE A 1 111 ? 0.669 5.061 -14.387 1.00 91.38 111 ILE A O 1
ATOM 911 N N . ASN A 1 112 ? -0.026 3.733 -16.048 1.00 89.88 112 ASN A N 1
ATOM 912 C CA . ASN A 1 112 ? -0.509 4.851 -16.868 1.00 89.88 112 ASN A CA 1
ATOM 913 C C . ASN A 1 112 ? -1.902 5.352 -16.419 1.00 89.88 112 ASN A C 1
ATOM 915 O O . ASN A 1 112 ? -2.587 4.698 -15.638 1.00 89.88 112 ASN A O 1
ATOM 919 N N . LYS A 1 113 ? -2.348 6.510 -16.930 1.00 88.12 113 LYS A N 1
ATOM 920 C CA . LYS A 1 113 ? -3.617 7.155 -16.527 1.00 88.12 113 LYS A CA 1
ATOM 921 C C . LYS A 1 113 ? -4.858 6.281 -16.758 1.00 88.12 113 LYS A C 1
ATOM 923 O O . LYS A 1 113 ? -5.781 6.315 -15.949 1.00 88.12 113 LYS A O 1
ATOM 928 N N . ILE A 1 114 ? -4.889 5.523 -17.855 1.00 87.19 114 ILE A N 1
ATOM 929 C CA . ILE A 1 114 ? -6.017 4.641 -18.187 1.00 87.19 114 ILE A CA 1
ATOM 930 C C . ILE A 1 114 ? -6.067 3.493 -17.175 1.00 87.19 114 ILE A C 1
ATOM 932 O O . ILE A 1 114 ? -7.094 3.265 -16.549 1.00 87.19 114 ILE A O 1
ATOM 936 N N . GLN A 1 115 ? -4.921 2.863 -16.926 1.00 92.38 115 GLN A N 1
ATOM 937 C CA . GLN A 1 115 ? -4.784 1.782 -15.951 1.00 92.38 115 GLN A CA 1
ATOM 938 C C . GLN A 1 115 ? -5.065 2.239 -14.526 1.00 92.38 115 GLN A C 1
ATOM 940 O O . GLN A 1 115 ? -5.680 1.505 -13.764 1.00 92.38 115 GLN A O 1
ATOM 945 N N . LEU A 1 116 ? -4.641 3.452 -14.162 1.00 94.00 116 LEU A N 1
ATOM 946 C CA . LEU A 1 116 ? -4.949 4.037 -12.864 1.00 94.00 116 LEU A CA 1
ATOM 947 C C . LEU A 1 116 ? -6.4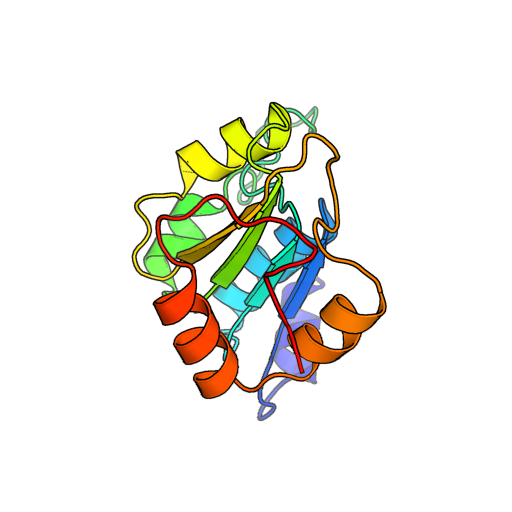60 4.131 -12.671 1.00 94.00 116 LEU A C 1
ATOM 949 O O . LEU A 1 116 ? -6.959 3.680 -11.647 1.00 94.00 116 LEU A O 1
ATOM 953 N N . ARG A 1 117 ? -7.190 4.654 -13.666 1.00 93.75 117 ARG A N 1
ATOM 954 C CA . ARG A 1 117 ? -8.655 4.712 -13.616 1.00 93.75 117 ARG A CA 1
ATOM 955 C C . ARG A 1 117 ? -9.260 3.326 -13.409 1.00 93.75 117 ARG A C 1
ATOM 957 O O . ARG A 1 117 ? -10.183 3.208 -12.612 1.00 93.75 117 ARG A O 1
ATOM 964 N N . ASP A 1 118 ? -8.754 2.306 -14.093 1.00 94.44 118 ASP A N 1
ATOM 965 C CA . ASP A 1 118 ? -9.269 0.947 -13.936 1.00 94.44 118 ASP A CA 1
ATOM 966 C C . ASP A 1 118 ? -8.988 0.417 -12.520 1.00 94.44 118 ASP A C 1
ATOM 968 O O . ASP A 1 118 ? -9.922 0.040 -11.819 1.00 94.44 118 ASP A O 1
ATOM 972 N N . VAL A 1 119 ? -7.733 0.476 -12.058 1.00 95.62 119 VAL A N 1
ATOM 973 C CA . VAL A 1 119 ? -7.292 -0.035 -10.745 1.00 95.62 119 VAL A CA 1
ATOM 974 C C . VAL A 1 119 ? -8.073 0.575 -9.586 1.00 95.62 119 VAL A C 1
ATOM 976 O O . VAL A 1 119 ? -8.538 -0.159 -8.719 1.00 95.62 119 VAL A O 1
ATOM 979 N N . ILE A 1 120 ? -8.237 1.901 -9.551 1.00 95.88 120 ILE A N 1
ATOM 980 C CA . ILE A 1 120 ? -8.895 2.566 -8.412 1.00 95.88 120 ILE A CA 1
ATOM 981 C C . ILE A 1 120 ? -10.396 2.266 -8.330 1.00 95.88 120 ILE A C 1
ATOM 983 O O . ILE A 1 120 ? -10.995 2.472 -7.281 1.00 95.88 120 ILE A O 1
ATOM 987 N N . ASN A 1 121 ? -10.995 1.789 -9.426 1.00 95.56 121 ASN A N 1
ATOM 988 C CA . ASN A 1 121 ? -12.398 1.384 -9.493 1.00 95.56 121 ASN A CA 1
ATOM 989 C C . ASN A 1 121 ? -12.581 -0.141 -9.390 1.00 95.56 121 ASN A C 1
ATOM 991 O O . ASN A 1 121 ? -13.710 -0.625 -9.472 1.00 95.56 121 ASN A O 1
ATOM 995 N N . MET A 1 122 ? -11.505 -0.918 -9.225 1.00 96.00 122 MET A N 1
ATOM 996 C CA . MET A 1 122 ? -11.614 -2.357 -9.004 1.00 96.00 122 MET A CA 1
ATOM 997 C C . MET A 1 122 ? -12.091 -2.655 -7.581 1.00 96.00 122 MET A C 1
ATOM 999 O O . MET A 1 122 ? -11.608 -2.087 -6.601 1.00 96.00 122 MET A O 1
ATOM 1003 N N . SER A 1 123 ? -13.006 -3.615 -7.477 1.00 96.75 123 SER A N 1
ATOM 1004 C CA . SER A 1 123 ? -13.381 -4.251 -6.214 1.00 96.75 123 SER A CA 1
ATOM 1005 C C . SER A 1 123 ? -12.230 -5.078 -5.635 1.00 96.75 123 SER A C 1
ATOM 1007 O O . SER A 1 123 ? -11.314 -5.492 -6.354 1.00 96.75 123 SER A O 1
ATOM 1009 N N . TYR A 1 124 ? -12.331 -5.416 -4.348 1.00 97.62 124 TYR A N 1
ATOM 1010 C CA . TYR A 1 124 ? -11.387 -6.302 -3.664 1.00 97.62 124 TYR A CA 1
ATOM 1011 C C . TYR A 1 124 ? -11.087 -7.586 -4.457 1.00 97.62 124 TYR A C 1
ATOM 1013 O O . TYR A 1 124 ? -9.930 -7.902 -4.729 1.00 97.62 124 TYR A O 1
ATOM 1021 N N . ASN A 1 125 ? -12.126 -8.295 -4.910 1.00 98.12 125 ASN A N 1
ATOM 1022 C CA . ASN A 1 125 ? -11.971 -9.557 -5.641 1.00 98.12 125 ASN A CA 1
ATOM 1023 C C . ASN A 1 125 ? -11.267 -9.375 -6.994 1.00 98.12 125 ASN A C 1
ATOM 1025 O O . ASN A 1 125 ? -10.485 -10.232 -7.408 1.00 98.12 125 ASN A O 1
ATOM 1029 N N . GLN A 1 126 ? -11.510 -8.255 -7.680 1.00 97.31 126 GLN A N 1
ATOM 1030 C CA . GLN A 1 126 ? -10.817 -7.933 -8.930 1.00 97.31 126 GLN A CA 1
ATOM 1031 C C . GLN A 1 126 ? -9.333 -7.645 -8.681 1.00 97.31 126 GLN A C 1
ATOM 1033 O O . GLN A 1 126 ? -8.493 -8.156 -9.421 1.00 97.31 126 GLN A O 1
ATOM 1038 N N . LEU A 1 127 ? -9.001 -6.908 -7.616 1.00 97.81 127 LEU A N 1
ATOM 1039 C CA . LEU A 1 127 ? -7.616 -6.634 -7.223 1.00 97.81 127 LEU A CA 1
ATOM 1040 C C . LEU A 1 127 ? -6.877 -7.903 -6.779 1.00 97.81 127 LEU A C 1
ATOM 1042 O O . LEU A 1 127 ? -5.727 -8.100 -7.164 1.00 97.81 127 LEU A O 1
ATOM 1046 N N . ILE A 1 128 ? -7.533 -8.806 -6.042 1.00 98.06 128 ILE A N 1
ATOM 1047 C CA . ILE A 1 128 ? -6.963 -10.114 -5.683 1.00 98.06 128 ILE A CA 1
ATOM 1048 C C . ILE A 1 128 ? -6.695 -10.952 -6.931 1.00 98.06 128 ILE A C 1
ATOM 1050 O O . ILE A 1 128 ? -5.589 -11.464 -7.090 1.00 98.06 128 ILE A O 1
ATOM 1054 N N . ARG A 1 129 ? -7.659 -11.049 -7.854 1.00 97.06 129 ARG A N 1
ATOM 1055 C CA . ARG A 1 129 ? -7.470 -11.778 -9.117 1.00 97.06 129 ARG A CA 1
ATOM 1056 C C . ARG A 1 129 ? -6.328 -11.185 -9.943 1.00 97.06 129 ARG A C 1
ATOM 1058 O O . ARG A 1 129 ? -5.542 -11.931 -10.527 1.00 97.06 129 ARG A O 1
ATOM 1065 N N . LEU A 1 130 ? -6.223 -9.857 -9.979 1.00 95.94 130 LEU A N 1
ATOM 1066 C CA . LEU A 1 130 ? -5.125 -9.161 -10.642 1.00 95.94 130 LEU A CA 1
ATOM 1067 C C . LEU A 1 130 ? -3.786 -9.483 -9.969 1.00 95.94 130 LEU A C 1
ATOM 1069 O O . LEU A 1 130 ? -2.821 -9.799 -10.662 1.00 95.94 130 LEU A O 1
ATOM 1073 N N . HIS A 1 131 ? -3.732 -9.474 -8.635 1.00 96.69 131 HIS A N 1
ATOM 1074 C CA . HIS A 1 131 ? -2.541 -9.852 -7.878 1.00 96.69 131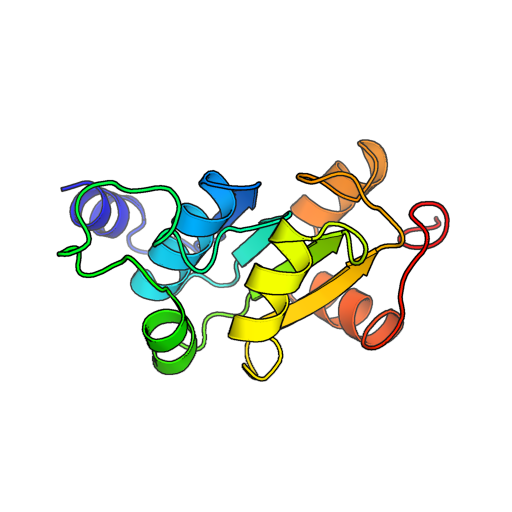 HIS A CA 1
ATOM 1075 C C . HIS A 1 131 ? -2.133 -11.297 -8.165 1.00 96.69 131 HIS A C 1
ATOM 1077 O O . HIS A 1 131 ? -0.977 -11.536 -8.482 1.00 96.69 131 HIS A O 1
ATOM 1083 N N . SER A 1 132 ? -3.060 -12.257 -8.170 1.00 95.88 132 SER A N 1
ATOM 1084 C CA . SER A 1 132 ? -2.752 -13.656 -8.504 1.00 95.88 132 SER A CA 1
ATOM 1085 C C . SER A 1 132 ? -2.107 -13.826 -9.886 1.00 95.88 132 SER A C 1
ATOM 1087 O O . SER A 1 132 ? -1.292 -14.724 -10.068 1.00 95.88 132 SER A O 1
ATOM 1089 N N . LYS A 1 133 ? -2.425 -12.961 -10.862 1.00 94.25 133 LYS A N 1
ATOM 1090 C CA . LYS A 1 133 ? -1.823 -12.996 -12.208 1.00 94.25 133 LYS A CA 1
ATOM 1091 C C . LYS A 1 133 ? -0.364 -12.511 -12.225 1.00 94.25 133 LYS A C 1
ATOM 1093 O O . LYS A 1 133 ? 0.454 -13.039 -12.993 1.00 94.25 133 LYS A O 1
ATOM 1098 N N . TRP A 1 134 ? -0.059 -11.502 -11.409 1.00 94.44 134 TRP A N 1
ATOM 1099 C CA . TRP A 1 134 ? 1.186 -10.724 -11.466 1.00 94.44 134 TRP A CA 1
ATOM 1100 C C . TRP A 1 134 ? 2.120 -10.922 -10.268 1.00 94.44 134 TRP A C 1
ATOM 1102 O O . TRP A 1 134 ? 3.260 -10.468 -10.310 1.00 94.44 134 TRP A O 1
ATOM 1112 N N . SER A 1 135 ? 1.673 -11.606 -9.216 1.00 92.50 135 SER A N 1
ATOM 1113 C CA . SER A 1 135 ? 2.470 -11.843 -8.013 1.00 92.50 135 SER A CA 1
ATOM 1114 C C . SER A 1 135 ? 3.794 -12.531 -8.357 1.00 92.50 135 SER A C 1
ATOM 1116 O O . SER A 1 135 ? 3.831 -13.469 -9.157 1.00 92.50 135 SER A O 1
ATOM 1118 N N . GLY A 1 136 ? 4.887 -12.023 -7.784 1.00 90.00 136 GLY A N 1
ATOM 1119 C CA . GLY A 1 136 ? 6.246 -12.514 -8.026 1.00 90.00 136 GLY A CA 1
ATOM 1120 C C . GLY A 1 136 ? 6.866 -12.115 -9.373 1.00 90.00 136 GLY A C 1
ATOM 1121 O O . GLY A 1 136 ? 8.000 -12.504 -9.638 1.00 90.00 136 GLY A O 1
ATOM 1122 N N . LYS A 1 137 ? 6.174 -11.340 -10.223 1.00 93.31 137 LYS A N 1
ATOM 1123 C CA . LYS A 1 137 ? 6.674 -10.910 -11.540 1.00 93.31 137 LYS A CA 1
ATOM 1124 C C . LYS A 1 137 ? 6.907 -9.406 -11.584 1.00 93.31 137 LYS A C 1
ATOM 1126 O O . LYS A 1 137 ? 6.000 -8.630 -11.292 1.00 93.31 137 LYS A O 1
ATOM 1131 N N . ILE A 1 138 ? 8.081 -8.999 -12.064 1.00 91.75 138 ILE A N 1
ATOM 1132 C CA . ILE A 1 138 ? 8.316 -7.607 -12.461 1.00 91.75 138 ILE A CA 1
ATOM 1133 C C . ILE A 1 138 ? 7.525 -7.359 -13.745 1.00 91.75 138 ILE A C 1
ATOM 1135 O O . ILE A 1 138 ? 7.776 -7.977 -14.776 1.00 91.75 138 ILE A O 1
ATOM 1139 N N . THR A 1 139 ? 6.532 -6.482 -13.659 1.00 89.44 139 THR A N 1
ATOM 1140 C CA . THR A 1 139 ? 5.534 -6.292 -14.710 1.00 89.44 139 THR A CA 1
ATOM 1141 C C . THR A 1 139 ? 5.826 -5.048 -15.541 1.00 89.44 139 THR A C 1
ATOM 1143 O O . THR A 1 139 ? 6.075 -3.964 -15.005 1.00 89.44 139 THR A O 1
ATOM 1146 N N . ASN A 1 140 ? 5.734 -5.164 -16.868 1.00 86.62 140 ASN A N 1
ATOM 1147 C CA . ASN A 1 140 ? 5.769 -3.998 -17.744 1.00 86.62 140 ASN A CA 1
ATOM 1148 C C . ASN A 1 140 ? 4.416 -3.267 -17.727 1.00 86.62 140 ASN A C 1
ATOM 1150 O O . ASN A 1 140 ? 3.348 -3.880 -17.804 1.00 86.62 140 ASN A O 1
ATOM 1154 N N . LYS A 1 141 ? 4.450 -1.930 -17.719 1.00 82.81 141 LYS A N 1
ATOM 1155 C CA . LYS A 1 141 ? 3.243 -1.087 -17.766 1.00 82.81 141 LYS A CA 1
ATOM 1156 C C . LYS A 1 141 ? 2.340 -1.413 -18.958 1.00 82.81 141 LYS A C 1
ATOM 1158 O O . LYS A 1 141 ? 1.135 -1.265 -18.839 1.00 82.81 141 LYS A O 1
ATOM 1163 N N . LYS A 1 142 ? 2.873 -1.854 -20.100 1.00 81.69 142 LYS A N 1
ATOM 1164 C CA . LYS A 1 142 ? 2.077 -2.200 -21.294 1.00 81.69 142 LYS A CA 1
ATOM 1165 C C . LYS A 1 142 ? 1.264 -3.492 -21.141 1.00 81.69 142 LYS A C 1
ATOM 1167 O O . LYS A 1 142 ? 0.291 -3.685 -21.860 1.00 81.69 142 LYS A O 1
ATOM 1172 N N . GLU A 1 143 ? 1.648 -4.366 -20.218 1.00 82.75 143 GLU A N 1
ATOM 1173 C CA . GLU A 1 143 ? 1.069 -5.708 -20.087 1.00 82.75 143 GLU A CA 1
ATOM 1174 C C . GLU A 1 143 ? 0.103 -5.827 -18.908 1.00 82.75 143 GLU A C 1
ATOM 1176 O O . GLU A 1 143 ? -0.794 -6.666 -18.930 1.00 82.75 143 GLU A O 1
ATOM 1181 N N . PHE A 1 144 ? 0.253 -4.959 -17.903 1.00 83.56 144 PHE A N 1
ATOM 1182 C CA . PHE A 1 144 ? -0.430 -5.058 -16.614 1.00 83.56 144 PHE A CA 1
ATOM 1183 C C . PHE A 1 144 ? -1.962 -5.179 -16.714 1.00 83.56 144 PHE A C 1
ATOM 1185 O O . PHE A 1 144 ? -2.564 -6.079 -16.119 1.00 83.56 144 PHE A O 1
ATOM 1192 N N . ILE A 1 145 ? -2.584 -4.301 -17.505 1.00 78.81 145 ILE A N 1
ATOM 1193 C CA . ILE A 1 145 ? -4.012 -4.331 -17.840 1.00 78.81 145 ILE A CA 1
ATOM 1194 C C . ILE A 1 145 ? -4.113 -4.181 -19.355 1.00 78.81 145 ILE A C 1
ATOM 1196 O O . ILE A 1 145 ? -3.850 -3.103 -19.892 1.00 78.81 145 ILE A O 1
ATOM 1200 N N . GLN A 1 146 ? -4.463 -5.278 -20.020 1.00 66.88 146 GLN A N 1
ATOM 1201 C CA . GLN A 1 146 ? -4.856 -5.318 -21.424 1.00 66.88 146 GLN A CA 1
ATOM 1202 C C . GLN A 1 146 ? -6.359 -5.601 -21.467 1.00 66.88 146 GLN A C 1
ATOM 1204 O O . GLN A 1 146 ? -6.848 -6.407 -20.669 1.00 66.88 146 GLN A O 1
ATOM 1209 N N . LYS A 1 147 ? -7.073 -4.881 -22.334 1.00 56.38 147 LYS A N 1
ATOM 1210 C CA . LYS A 1 147 ? -8.477 -5.158 -22.648 1.00 56.38 147 LYS A CA 1
ATOM 1211 C C . LYS A 1 147 ? -8.565 -6.278 -23.668 1.00 56.38 147 LYS A C 1
ATOM 1213 O O . LYS A 1 147 ? -7.683 -6.297 -24.553 1.00 56.38 147 LYS A O 1
#

pLDDT: mean 93.43, std 6.65, range [56.38, 98.75]

Sequence (147 aa):
MILKFLKEETKNYKIICIGSSAGGYMATLVGSILKAEYVIAFSPQFSISNYVFKKETKYLELIDIIHKNLTTIFYFCPFYNLEDQNQYKLIQNEINVKTFTFDSNKHGIPINKIQLRDVINMSYNQLIRLHSKWSGKITNKKEFIQK

Foldseek 3Di:
DVLVVCLVVCVPHQDEFEAFACSLLVSLQSCLVSVHQAYEYFLYQQACCVVDPDNPDPRRHCQVSCQVRLHAYEYEAACQAPSSVVSCVSCVPRPRYLYAAEVHNDGIHREDPVVVVVVVPDDPVRSVVLSVVRPPHHDYNVPSDDD

Organism: NCBI:txid29367

InterPro domains:
  IPR029058 Alpha/Beta hydrolase fold [G3DSA:3.40.50.1820] (1-120)
  IPR029058 Alpha/Beta hydrolase fold [SSF53474] (3-103)

Secondary structure (DSSP, 8-state):
-HHHHHHHHTTTSPPEEEEETHHHHHHHHHHHHTT-SEEEEES--SB-TTT-S----TTSB-HHHHHHH--EEEEEEETT-HHHHHHHHHHTT-TTEEEEEES----S--S-HHHHHHHHT--HHHHHHHHHHHTTSEE-TTTSS--

Radius of gyration: 14.91 Å; chains: 1; bounding box: 37×29×41 Å